Protein AF-A0A9X6KR30-F1 (afdb_monomer_lite)

Foldseek 3Di:
DDQPEAEEEAEEAEEDDDDPDGQYEYEAYEYEDYDDDADPRYEYEAYEYEDDDDPDDHDYHYHNYHYDD

Organism: Bacillus thuringiensis (NCBI:txid1428)

Secondary structure (DSSP, 8-state):
-----EEEES-EEES-----SS-EEEES-EEES------TTEEEES-EEES----S----EEES-EEE-

Structure (mmCIF, N/CA/C/O backbone):
data_AF-A0A9X6KR30-F1
#
_entry.id   AF-A0A9X6KR30-F1
#
loop_
_atom_site.group_PDB
_atom_site.id
_atom_site.type_symbol
_atom_site.label_atom_id
_atom_site.label_alt_id
_atom_site.label_comp_id
_atom_site.label_asym_id
_atom_site.label_entity_id
_atom_site.label_seq_id
_atom_site.pdbx_PDB_ins_code
_atom_site.Cartn_x
_atom_site.Cartn_y
_atom_site.Cartn_z
_atom_site.occupancy
_atom_site.B_iso_or_equiv
_atom_site.auth_seq_id
_atom_site.auth_comp_id
_atom_site.auth_asym_id
_atom_site.auth_atom_id
_atom_site.pdbx_PDB_model_num
ATOM 1 N N . MET A 1 1 ? 13.334 7.630 -18.919 1.00 40.78 1 MET A N 1
ATOM 2 C CA . MET A 1 1 ? 13.499 6.800 -17.709 1.00 40.78 1 MET A CA 1
ATOM 3 C C . MET A 1 1 ? 12.369 5.786 -17.679 1.00 40.78 1 MET A C 1
ATOM 5 O O . MET A 1 1 ? 11.223 6.214 -17.690 1.00 40.78 1 MET A O 1
ATOM 9 N N . LEU A 1 2 ? 12.659 4.483 -17.695 1.00 41.38 2 LEU A N 1
ATOM 10 C CA . LEU A 1 2 ? 11.641 3.475 -17.391 1.00 41.38 2 LEU A CA 1
ATOM 11 C C . LEU A 1 2 ? 11.425 3.485 -15.875 1.00 41.38 2 LEU A C 1
ATOM 13 O O . LEU A 1 2 ? 12.329 3.130 -15.126 1.00 41.38 2 LEU A O 1
ATOM 17 N N . SER A 1 3 ? 10.258 3.937 -15.423 1.00 52.09 3 SER A N 1
ATOM 18 C CA . SER A 1 3 ? 9.836 3.686 -14.046 1.00 52.09 3 SER A CA 1
ATOM 19 C C . SER A 1 3 ? 9.538 2.189 -13.933 1.00 52.09 3 SER A C 1
ATOM 21 O O . SER A 1 3 ? 8.617 1.692 -14.579 1.00 52.09 3 SER A O 1
ATOM 23 N N . LEU A 1 4 ? 10.361 1.459 -13.178 1.00 60.19 4 LEU A N 1
ATOM 24 C CA . LEU A 1 4 ? 10.099 0.071 -12.800 1.00 60.19 4 LEU A CA 1
ATOM 25 C C . LEU A 1 4 ? 9.008 0.088 -11.724 1.00 60.19 4 LEU A C 1
ATOM 27 O O . LEU A 1 4 ? 9.290 0.230 -10.536 1.00 60.19 4 LEU A O 1
ATOM 31 N N . GLY A 1 5 ? 7.752 0.042 -12.162 1.00 72.38 5 GLY A N 1
ATOM 32 C CA . GLY A 1 5 ? 6.607 -0.154 -11.281 1.00 72.38 5 GLY A CA 1
ATOM 33 C C . GLY A 1 5 ? 6.341 -1.639 -11.056 1.00 72.38 5 GLY A C 1
ATOM 34 O O . GLY A 1 5 ? 6.485 -2.439 -11.982 1.00 72.38 5 GLY A O 1
ATOM 35 N N . VAL A 1 6 ? 5.937 -2.005 -9.841 1.00 80.06 6 VAL A N 1
ATOM 36 C CA . VAL A 1 6 ? 5.491 -3.368 -9.520 1.00 80.06 6 VAL A CA 1
ATOM 37 C C . VAL A 1 6 ? 3.972 -3.361 -9.402 1.00 80.06 6 VAL A C 1
ATOM 39 O O . VAL A 1 6 ? 3.406 -2.504 -8.725 1.00 80.06 6 VAL A O 1
ATOM 42 N N . ASN A 1 7 ? 3.312 -4.306 -10.068 1.00 85.44 7 ASN A N 1
ATOM 43 C CA . ASN A 1 7 ? 1.862 -4.461 -10.008 1.00 85.44 7 ASN A CA 1
ATOM 44 C C . ASN A 1 7 ? 1.519 -5.819 -9.398 1.00 85.44 7 ASN A C 1
ATOM 46 O O . ASN A 1 7 ? 2.067 -6.837 -9.821 1.00 85.44 7 ASN A O 1
ATOM 50 N N . TYR A 1 8 ? 0.586 -5.823 -8.453 1.00 85.69 8 TYR A N 1
ATOM 51 C CA . TYR A 1 8 ? 0.024 -7.030 -7.859 1.00 85.69 8 TYR A CA 1
ATOM 52 C C . TYR A 1 8 ? -1.493 -7.062 -8.077 1.00 85.69 8 TYR A C 1
ATOM 54 O O . TYR A 1 8 ? -2.166 -6.031 -7.981 1.00 85.69 8 TYR A O 1
ATOM 62 N N . SER A 1 9 ? -2.033 -8.251 -8.344 1.00 90.75 9 SER A N 1
ATOM 63 C CA . SER A 1 9 ? -3.468 -8.489 -8.537 1.00 90.75 9 SER A CA 1
ATOM 64 C C . SER A 1 9 ? -3.965 -9.497 -7.509 1.00 90.75 9 SER A C 1
ATOM 66 O O . SER A 1 9 ? -3.392 -10.577 -7.397 1.00 90.75 9 SER A O 1
ATOM 68 N N . ASN A 1 10 ? -5.006 -9.117 -6.771 1.00 92.44 10 ASN A N 1
ATOM 69 C CA . ASN A 1 10 ? -5.635 -9.863 -5.685 1.00 92.44 10 ASN A CA 1
ATOM 70 C C . ASN A 1 10 ? -4.668 -10.410 -4.609 1.00 92.44 10 ASN A C 1
ATOM 72 O O . ASN A 1 10 ? -4.740 -11.598 -4.296 1.00 92.44 10 ASN A O 1
ATOM 76 N N . PRO A 1 11 ? -3.705 -9.624 -4.083 1.00 87.94 11 PRO A N 1
ATOM 77 C CA . PRO A 1 11 ? -2.866 -10.108 -2.995 1.00 87.94 11 PRO A CA 1
ATOM 78 C C . PRO A 1 11 ? -3.525 -9.911 -1.630 1.00 87.94 11 PRO A C 1
ATOM 80 O O . PRO A 1 11 ? -4.134 -8.873 -1.372 1.00 87.94 11 PRO A O 1
ATOM 83 N N . ASP A 1 12 ? -3.233 -10.836 -0.724 1.00 88.94 12 ASP A N 1
ATOM 84 C CA . ASP A 1 12 ? -3.464 -10.643 0.704 1.00 88.94 12 ASP A CA 1
ATOM 85 C C . ASP A 1 12 ? -2.314 -9.826 1.308 1.00 88.94 12 ASP A C 1
ATOM 87 O O . ASP A 1 12 ? -1.130 -10.151 1.147 1.00 88.94 12 ASP A O 1
ATOM 91 N N . ILE A 1 13 ? -2.647 -8.751 2.019 1.00 82.06 13 ILE A N 1
ATOM 92 C CA . ILE A 1 13 ? -1.691 -7.803 2.585 1.00 82.06 13 ILE A CA 1
ATOM 93 C C . ILE A 1 13 ? -1.834 -7.775 4.104 1.00 82.06 13 ILE A C 1
ATOM 95 O O . ILE A 1 13 ? -2.794 -7.241 4.658 1.00 82.06 13 ILE A O 1
ATOM 99 N N . TYR A 1 14 ? -0.808 -8.277 4.788 1.00 80.56 14 TYR A N 1
ATOM 100 C CA . TYR A 1 14 ? -0.712 -8.261 6.246 1.00 80.56 14 TYR A CA 1
ATOM 101 C C . TYR A 1 14 ? 0.390 -7.300 6.683 1.00 80.56 14 TYR A C 1
ATOM 103 O O . TYR A 1 14 ? 1.555 -7.525 6.364 1.00 80.56 14 TYR A O 1
ATOM 111 N N . GLY A 1 15 ? 0.034 -6.242 7.422 1.00 67.06 15 GLY A N 1
ATOM 112 C CA . GLY A 1 15 ? 0.988 -5.346 8.090 1.00 67.06 15 GLY A CA 1
ATOM 113 C C . GLY A 1 15 ? 2.146 -4.864 7.203 1.00 67.06 15 GLY A C 1
ATOM 114 O O . GLY A 1 15 ? 3.267 -5.363 7.304 1.00 67.06 15 GLY A O 1
ATOM 115 N N . VAL A 1 16 ? 1.906 -3.870 6.343 1.00 59.72 16 VAL A N 1
ATOM 116 C CA . VAL A 1 16 ? 2.935 -3.407 5.397 1.00 59.72 16 VAL A CA 1
ATOM 117 C C . VAL A 1 16 ? 4.090 -2.718 6.124 1.00 59.72 16 VAL A C 1
ATOM 119 O O . VAL A 1 16 ? 3.947 -1.643 6.707 1.00 59.72 16 VAL A O 1
ATOM 122 N N . LYS A 1 17 ? 5.272 -3.328 6.048 1.00 49.78 17 LYS A N 1
ATOM 123 C CA . LYS A 1 17 ? 6.507 -2.834 6.657 1.00 49.78 17 LYS A CA 1
ATOM 124 C C . LYS A 1 17 ? 7.375 -2.150 5.597 1.00 49.78 17 LYS A C 1
ATOM 126 O O . LYS A 1 17 ? 8.399 -2.694 5.223 1.00 49.78 17 LYS A O 1
ATOM 131 N N . SER A 1 18 ? 6.955 -0.969 5.132 1.00 51.28 18 SER A N 1
ATOM 132 C CA . SER A 1 18 ? 7.737 -0.045 4.284 1.00 51.28 18 SER A CA 1
ATOM 133 C C . SER A 1 18 ? 8.387 -0.668 3.034 1.00 51.28 18 SER A C 1
ATOM 135 O O . SER A 1 18 ? 9.476 -1.237 3.091 1.00 51.28 18 SER A O 1
ATOM 137 N N . LEU A 1 19 ? 7.803 -0.437 1.868 1.00 53.53 19 LEU A N 1
ATOM 138 C CA . LEU A 1 19 ? 8.427 -0.622 0.564 1.00 53.53 19 LEU A CA 1
ATOM 139 C C . LEU A 1 19 ? 9.358 0.570 0.258 1.00 53.53 19 LEU A C 1
ATOM 141 O O . LEU A 1 19 ? 9.053 1.734 0.517 1.00 53.53 19 LEU A O 1
ATOM 145 N N . LYS A 1 20 ? 10.561 0.272 -0.244 1.00 47.91 20 LYS A N 1
ATOM 146 C CA . LYS A 1 20 ? 11.551 1.274 -0.670 1.00 47.91 20 LYS A CA 1
ATOM 147 C C . LYS A 1 20 ? 11.471 1.461 -2.186 1.00 47.91 20 LYS A C 1
ATOM 149 O O . LYS A 1 20 ? 11.481 0.477 -2.911 1.00 47.91 20 LYS A O 1
ATOM 154 N N . GLU A 1 21 ? 11.430 2.728 -2.601 1.00 50.41 21 GLU A N 1
ATOM 155 C CA . GLU A 1 21 ? 11.612 3.278 -3.958 1.00 50.41 21 GLU A CA 1
ATOM 156 C C . GLU A 1 21 ? 11.099 2.432 -5.141 1.00 50.41 21 GLU A C 1
ATOM 158 O O . GLU A 1 21 ? 11.814 1.644 -5.751 1.00 50.41 21 GLU A O 1
ATOM 163 N N . GLY A 1 22 ? 9.848 2.700 -5.519 1.00 62.19 22 GLY A N 1
ATOM 164 C CA . GLY A 1 22 ? 9.182 2.232 -6.734 1.00 62.19 22 GLY A CA 1
ATOM 165 C C . GLY A 1 22 ? 7.706 2.638 -6.690 1.00 62.19 22 GLY A C 1
ATOM 166 O O . GLY A 1 22 ? 7.168 2.867 -5.609 1.00 62.19 22 GLY A O 1
ATOM 167 N N . SER A 1 23 ? 7.041 2.784 -7.839 1.00 75.75 23 SER A N 1
ATOM 168 C CA . SER A 1 23 ? 5.571 2.881 -7.843 1.00 75.75 23 SER A CA 1
ATOM 169 C C . SER A 1 23 ? 5.003 1.477 -7.685 1.00 75.75 23 SER A C 1
ATOM 171 O O . SER A 1 23 ? 5.289 0.615 -8.517 1.00 75.75 23 SER A O 1
ATOM 173 N N .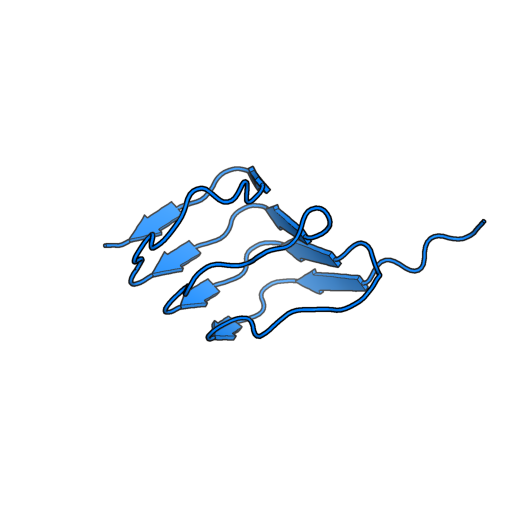 VAL A 1 24 ? 4.220 1.240 -6.636 1.00 79.00 24 VAL A N 1
ATOM 174 C CA . VAL A 1 24 ? 3.572 -0.058 -6.413 1.00 79.00 24 VAL A CA 1
ATOM 175 C C . VAL A 1 24 ? 2.071 0.112 -6.564 1.00 79.00 24 VAL A C 1
ATOM 177 O O . VAL A 1 24 ? 1.476 0.976 -5.920 1.00 79.00 24 VAL A O 1
ATOM 180 N N . ASN A 1 25 ? 1.462 -0.705 -7.421 1.00 84.88 2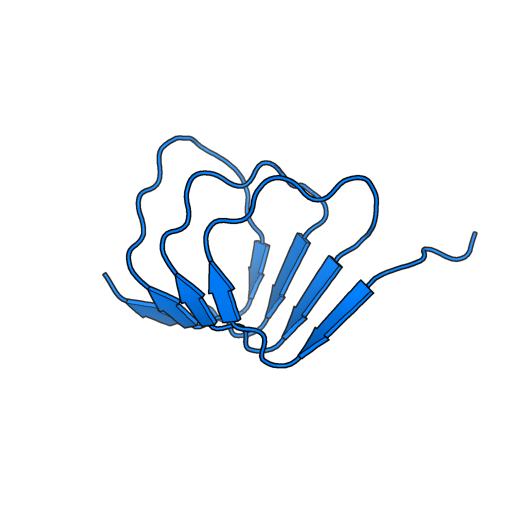5 ASN A N 1
ATOM 181 C CA . ASN A 1 25 ? 0.016 -0.716 -7.601 1.00 84.88 25 ASN A CA 1
ATOM 182 C C . ASN A 1 25 ? -0.557 -2.068 -7.184 1.00 84.88 25 ASN A C 1
ATOM 184 O O . ASN A 1 25 ? -0.083 -3.123 -7.610 1.00 84.88 25 ASN A O 1
ATOM 188 N N . TYR A 1 26 ? -1.619 -2.012 -6.395 1.00 87.12 26 TYR A N 1
ATOM 189 C CA . TYR A 1 26 ? -2.396 -3.159 -5.958 1.00 87.12 26 TYR A CA 1
ATOM 190 C C . TYR A 1 26 ? -3.809 -3.063 -6.534 1.00 87.12 26 TYR A C 1
ATOM 192 O O . TYR A 1 26 ? -4.460 -2.028 -6.389 1.00 87.12 26 TYR A O 1
ATOM 200 N N . SER A 1 27 ? -4.284 -4.130 -7.178 1.00 90.94 27 SER A N 1
ATOM 201 C CA . SER A 1 27 ? -5.663 -4.255 -7.673 1.00 90.94 27 SER A CA 1
ATOM 202 C C . SER A 1 27 ? -6.401 -5.346 -6.906 1.00 90.94 27 SER A C 1
ATOM 204 O O . SER A 1 27 ? -5.896 -6.461 -6.833 1.00 90.94 27 SER A O 1
ATOM 206 N N . ASN A 1 28 ? -7.574 -5.008 -6.374 1.00 94.12 28 ASN A N 1
ATOM 207 C CA . ASN A 1 28 ? -8.430 -5.806 -5.489 1.00 94.12 28 ASN A CA 1
ATOM 208 C C . ASN A 1 28 ? -7.702 -6.555 -4.351 1.00 94.12 28 ASN A C 1
ATOM 210 O O . ASN A 1 28 ? -7.862 -7.766 -4.228 1.00 94.12 28 ASN A O 1
ATOM 214 N N . PRO A 1 29 ? -6.826 -5.898 -3.570 1.00 90.00 29 PRO A N 1
ATOM 215 C CA . PRO A 1 29 ? -6.170 -6.558 -2.446 1.00 90.00 29 PRO A CA 1
ATOM 216 C C . PRO A 1 29 ? -7.097 -6.700 -1.232 1.00 90.00 29 PRO A C 1
ATOM 218 O O . PRO A 1 29 ? -7.864 -5.784 -0.936 1.00 90.00 29 PRO A O 1
ATOM 221 N N . ASP A 1 30 ? -6.896 -7.766 -0.463 1.00 90.94 30 ASP A N 1
ATOM 222 C CA . ASP A 1 30 ? -7.433 -7.919 0.890 1.00 90.94 30 ASP A CA 1
ATOM 223 C C . ASP A 1 30 ? -6.397 -7.405 1.907 1.00 90.94 30 ASP A C 1
ATOM 225 O O . ASP A 1 30 ? -5.277 -7.911 1.987 1.00 90.94 30 ASP A O 1
ATOM 229 N N . ILE A 1 31 ? -6.722 -6.372 2.687 1.00 85.50 31 ILE A N 1
ATOM 230 C CA . ILE A 1 31 ? -5.789 -5.690 3.599 1.00 85.50 31 ILE A CA 1
ATOM 231 C C . ILE A 1 31 ? -6.197 -5.925 5.050 1.00 85.50 31 ILE A C 1
ATOM 233 O O . ILE A 1 31 ? -7.249 -5.470 5.489 1.00 85.50 31 ILE A O 1
ATOM 237 N N . TYR A 1 32 ? -5.312 -6.535 5.838 1.00 85.69 32 TYR A N 1
ATOM 238 C CA . TYR A 1 32 ? -5.558 -6.856 7.243 1.00 85.69 32 TYR A CA 1
ATOM 239 C C . TYR A 1 32 ? -4.609 -6.104 8.180 1.00 85.69 32 TYR A C 1
ATOM 241 O O . TYR A 1 32 ? -3.381 -6.171 8.041 1.00 85.69 32 TYR A O 1
ATOM 249 N N . GLY A 1 33 ? -5.169 -5.444 9.200 1.00 72.12 33 GLY A N 1
ATOM 250 C CA . GLY A 1 33 ? -4.394 -4.917 10.328 1.00 72.12 33 GLY A CA 1
ATOM 251 C C . GLY A 1 33 ? -3.411 -3.818 9.927 1.00 72.12 33 GLY A C 1
ATOM 252 O O . GLY A 1 33 ? -2.205 -3.920 10.178 1.00 72.12 33 GLY A O 1
ATOM 253 N N . LEU A 1 34 ? -3.910 -2.768 9.272 1.00 64.62 34 LEU A N 1
ATOM 254 C CA . LEU A 1 34 ? -3.053 -1.705 8.767 1.00 64.62 34 LEU A CA 1
ATOM 255 C C . LEU A 1 34 ? -2.557 -0.782 9.891 1.00 64.62 3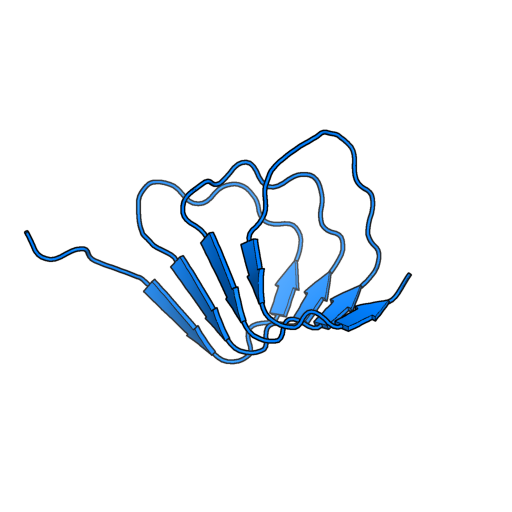4 LEU A C 1
ATOM 257 O O . LEU A 1 34 ? -3.308 0.036 10.417 1.00 64.62 34 LEU A O 1
ATOM 261 N N . ASN A 1 35 ? -1.259 -0.859 10.193 1.00 57.22 35 ASN A N 1
ATOM 262 C CA . ASN A 1 35 ? -0.560 0.079 11.069 1.00 57.22 35 ASN A CA 1
ATOM 263 C C . ASN A 1 35 ? 0.276 1.052 10.222 1.00 57.22 35 ASN A C 1
ATOM 265 O O . ASN A 1 35 ? 1.380 0.730 9.797 1.00 57.22 35 ASN A O 1
ATOM 269 N N . ALA A 1 36 ? -0.274 2.241 9.970 1.00 51.97 36 ALA A N 1
ATOM 270 C CA . ALA A 1 36 ? 0.423 3.445 9.502 1.00 51.97 36 ALA A CA 1
ATOM 271 C C . ALA A 1 36 ? 1.479 3.256 8.385 1.00 51.97 36 ALA A C 1
ATOM 273 O O . ALA A 1 36 ? 2.688 3.365 8.613 1.00 51.97 36 ALA A O 1
ATOM 274 N N . LEU A 1 37 ? 1.024 3.120 7.140 1.00 54.81 37 LEU A N 1
ATOM 275 C CA . LEU A 1 37 ? 1.886 3.197 5.958 1.00 54.81 37 LEU A CA 1
ATOM 276 C C . LEU A 1 37 ? 2.362 4.630 5.696 1.00 54.81 37 LEU A C 1
ATOM 278 O O . LEU A 1 37 ? 1.556 5.550 5.585 1.00 54.81 37 LEU A O 1
ATOM 282 N N . LYS A 1 38 ? 3.677 4.830 5.574 1.00 50.59 38 LYS A N 1
ATOM 283 C CA . LYS A 1 38 ? 4.285 6.101 5.150 1.00 50.59 38 LYS A CA 1
ATOM 284 C C . LYS A 1 38 ? 4.754 5.977 3.711 1.00 50.59 38 LYS A C 1
ATOM 286 O O . LYS A 1 38 ? 5.949 5.842 3.497 1.00 50.59 38 LYS A O 1
ATOM 291 N N . GLU A 1 39 ? 3.849 6.006 2.736 1.00 56.06 39 GLU A N 1
ATOM 292 C CA . GLU A 1 39 ? 4.269 5.868 1.338 1.00 56.06 39 GLU A CA 1
ATOM 293 C C . GLU A 1 39 ? 3.458 6.718 0.368 1.00 56.06 39 GLU A C 1
ATOM 295 O O . GLU A 1 39 ? 2.307 6.435 0.061 1.00 56.06 39 GLU A O 1
ATOM 300 N N . SER A 1 40 ? 4.120 7.732 -0.187 1.00 59.09 40 SER A N 1
ATOM 301 C CA . SER A 1 40 ? 3.620 8.577 -1.275 1.00 59.09 40 SER A CA 1
ATOM 302 C C . SER A 1 40 ? 3.525 7.855 -2.630 1.00 59.09 40 SER A C 1
ATOM 304 O O . SER A 1 40 ? 3.132 8.474 -3.615 1.00 59.09 40 SER A O 1
ATOM 306 N N . SER A 1 41 ? 3.906 6.573 -2.698 1.00 72.62 41 SER A N 1
ATOM 307 C CA . SER A 1 41 ? 4.129 5.846 -3.957 1.00 72.62 41 SER A CA 1
ATOM 308 C C . SER A 1 41 ? 3.330 4.546 -4.098 1.00 72.62 41 SER A C 1
ATOM 310 O O . SER A 1 41 ? 3.476 3.871 -5.119 1.00 72.62 41 SER A O 1
ATOM 312 N N . ILE A 1 42 ? 2.475 4.203 -3.125 1.00 77.12 42 ILE A N 1
ATOM 313 C CA . ILE A 1 42 ? 1.568 3.052 -3.237 1.00 77.12 42 ILE A CA 1
ATOM 314 C C . ILE A 1 42 ? 0.177 3.519 -3.665 1.00 77.12 42 ILE A C 1
ATOM 316 O O . ILE A 1 42 ? -0.363 4.488 -3.125 1.00 77.12 42 ILE A O 1
ATOM 320 N N . LYS A 1 43 ? -0.420 2.796 -4.614 1.00 82.56 43 LYS A N 1
ATOM 321 C CA . LYS A 1 43 ? -1.826 2.940 -4.997 1.00 82.56 43 LYS A CA 1
ATOM 322 C C . LYS A 1 43 ? -2.561 1.623 -4.816 1.00 82.56 43 LYS A C 1
ATOM 324 O O . LYS A 1 43 ? -2.083 0.576 -5.247 1.00 82.56 43 LYS A O 1
ATOM 329 N N . TYR A 1 44 ? -3.753 1.706 -4.248 1.00 85.88 44 TYR A N 1
ATOM 330 C CA . TYR A 1 44 ? -4.656 0.575 -4.068 1.00 85.88 44 TYR A CA 1
ATOM 331 C C . TYR A 1 44 ? -5.955 0.852 -4.837 1.00 85.88 44 TYR A C 1
ATOM 333 O O . TYR A 1 44 ? -6.560 1.908 -4.656 1.00 85.88 44 TYR A O 1
ATOM 341 N N . SER A 1 45 ? -6.376 -0.067 -5.707 1.00 90.00 45 SER A N 1
ATOM 342 C CA . SER A 1 45 ? -7.654 -0.005 -6.437 1.00 90.00 45 SER A CA 1
ATOM 343 C C . SER A 1 45 ? -8.564 -1.147 -5.996 1.00 90.00 45 SER A C 1
ATOM 345 O O . SER A 1 45 ? -8.119 -2.291 -6.007 1.00 90.00 45 SER A O 1
ATOM 347 N N . ASN A 1 46 ? -9.807 -0.824 -5.632 1.00 94.25 46 ASN A N 1
ATOM 348 C CA . ASN A 1 46 ? -10.825 -1.728 -5.081 1.00 94.25 46 ASN A CA 1
ATOM 349 C C . ASN A 1 46 ? -10.365 -2.596 -3.890 1.00 94.25 46 ASN A C 1
ATOM 351 O O . ASN A 1 46 ? -10.572 -3.804 -3.923 1.00 94.25 46 ASN A O 1
ATOM 355 N N . PRO A 1 47 ? -9.653 -2.054 -2.888 1.00 89.31 47 PRO A N 1
ATOM 356 C CA . PRO A 1 47 ? -9.220 -2.861 -1.753 1.00 89.31 47 PRO A CA 1
ATOM 357 C C . PRO A 1 47 ? -10.379 -3.200 -0.805 1.00 89.31 47 PRO A C 1
ATOM 359 O O . PRO A 1 47 ? -11.174 -2.316 -0.483 1.00 89.31 47 PRO A O 1
ATOM 362 N N . ASP A 1 48 ? -10.360 -4.416 -0.266 1.00 90.94 48 ASP A N 1
ATOM 363 C CA . ASP A 1 48 ? -11.156 -4.826 0.893 1.00 90.94 48 ASP A CA 1
ATOM 364 C C . ASP A 1 48 ? -10.289 -4.678 2.151 1.00 90.94 48 ASP A C 1
ATOM 366 O O . ASP A 1 48 ? -9.183 -5.214 2.230 1.00 90.94 48 ASP A O 1
ATOM 370 N N . ILE A 1 49 ? -10.731 -3.900 3.139 1.00 85.81 49 ILE A N 1
ATOM 371 C CA . ILE A 1 49 ? -9.885 -3.488 4.268 1.00 85.81 49 ILE A CA 1
ATOM 372 C C . ILE A 1 49 ? -10.504 -3.924 5.594 1.00 85.81 49 ILE A C 1
ATOM 374 O O . ILE A 1 49 ? -11.582 -3.465 5.954 1.00 85.81 49 ILE A O 1
ATOM 378 N N . TYR A 1 50 ? -9.778 -4.726 6.371 1.00 86.38 50 TYR A N 1
ATOM 379 C CA . TYR A 1 50 ? -10.233 -5.325 7.625 1.00 86.38 50 TYR A CA 1
ATOM 380 C C . TYR A 1 50 ? -9.389 -4.875 8.827 1.00 86.38 50 TYR A C 1
ATOM 382 O O . TYR A 1 50 ? -8.153 -4.950 8.815 1.00 86.38 50 TYR A O 1
ATOM 390 N N . GLY A 1 51 ? -10.058 -4.482 9.916 1.00 73.44 51 GLY A N 1
ATOM 391 C CA . GLY A 1 51 ? -9.420 -4.250 11.218 1.00 73.44 51 GLY A CA 1
ATOM 392 C C . GLY A 1 51 ? -8.467 -3.053 11.210 1.00 73.44 51 GLY A C 1
ATOM 393 O O . GLY A 1 51 ? -7.247 -3.199 11.329 1.00 73.44 51 GLY A O 1
ATOM 394 N N . PHE A 1 52 ? -9.030 -1.853 11.063 1.00 67.69 52 PHE A N 1
ATOM 395 C CA . PHE A 1 52 ? -8.274 -0.620 10.852 1.00 67.69 52 PHE A CA 1
ATOM 396 C C . PHE A 1 52 ? -8.028 0.175 12.152 1.00 67.69 52 PHE A C 1
ATOM 398 O O . PHE A 1 52 ? -8.966 0.481 12.887 1.00 67.69 52 PHE A O 1
ATOM 405 N N . LYS A 1 53 ? -6.777 0.594 12.415 1.00 60.28 53 LYS A N 1
ATOM 406 C CA . LYS A 1 53 ? -6.427 1.580 13.462 1.00 60.28 53 LYS A CA 1
ATOM 407 C C . LYS A 1 53 ? -5.566 2.705 12.876 1.00 60.28 53 LYS A C 1
ATOM 409 O O . LYS A 1 53 ? -4.370 2.532 12.657 1.00 60.28 53 LYS A O 1
ATOM 414 N N . PHE A 1 54 ? -6.155 3.881 12.645 1.00 55.72 54 PHE A N 1
ATOM 415 C CA . PHE A 1 54 ? -5.392 5.076 12.260 1.00 55.72 54 PHE A CA 1
ATOM 416 C C . PHE A 1 54 ? -4.585 5.566 13.466 1.00 55.72 54 PHE A C 1
ATOM 418 O O . PHE A 1 54 ? -5.175 5.989 14.457 1.00 55.72 54 PHE A O 1
ATOM 425 N N . SER A 1 55 ? -3.253 5.518 13.394 1.00 47.44 55 SER A N 1
ATOM 426 C CA . SER A 1 55 ? -2.404 6.089 14.448 1.00 47.44 55 SER A CA 1
ATOM 427 C C . SER A 1 55 ? -1.723 7.400 14.071 1.00 47.44 55 SER A C 1
ATOM 429 O O . SER A 1 55 ? -1.041 7.942 14.921 1.00 47.44 55 SER A O 1
ATOM 431 N N . GLU A 1 56 ? -1.869 7.923 12.852 1.00 51.66 56 GLU A N 1
ATOM 432 C CA . GLU A 1 56 ? -1.294 9.217 12.451 1.00 51.66 56 GLU A CA 1
ATOM 433 C C . GLU A 1 56 ? -1.796 9.616 11.055 1.00 51.66 56 GLU A C 1
ATOM 435 O O . GLU A 1 56 ? -2.046 8.749 10.213 1.00 51.66 56 GLU A O 1
ATOM 440 N N . GLU A 1 57 ? -1.918 10.924 10.810 1.00 49.34 57 GLU A N 1
ATOM 441 C CA . GLU A 1 57 ? -2.278 11.521 9.519 1.00 49.34 57 GLU A CA 1
ATOM 442 C C . GLU A 1 57 ? -1.260 11.132 8.438 1.00 49.34 57 GLU A C 1
ATOM 444 O O . GLU A 1 57 ? -0.207 11.751 8.274 1.00 49.34 57 GLU A O 1
ATOM 449 N N . LYS A 1 58 ? -1.555 10.076 7.681 1.00 57.22 58 LYS A N 1
ATOM 450 C CA . LYS A 1 58 ? -0.802 9.719 6.479 1.00 57.22 58 LYS A CA 1
ATOM 451 C C . LYS A 1 58 ? -1.769 9.556 5.322 1.00 57.22 58 LYS A C 1
ATOM 453 O O . LYS A 1 58 ? -2.787 8.879 5.434 1.00 57.22 58 LYS A O 1
ATOM 458 N N . VAL A 1 59 ? -1.434 10.202 4.209 1.00 57.28 59 VAL A N 1
ATOM 459 C CA . VAL A 1 59 ? -2.218 10.143 2.976 1.00 57.28 59 VAL A CA 1
ATOM 460 C C . VAL A 1 59 ? -1.928 8.809 2.300 1.00 57.28 59 VAL A C 1
ATOM 462 O O . VAL A 1 59 ? -0.838 8.606 1.767 1.00 57.28 59 VAL A O 1
ATOM 465 N N . ILE A 1 60 ? -2.897 7.899 2.345 1.00 66.00 60 ILE A N 1
ATOM 466 C CA . ILE A 1 60 ? -2.892 6.667 1.558 1.00 66.00 60 ILE A CA 1
ATOM 467 C C . ILE A 1 60 ? -3.957 6.821 0.477 1.00 66.00 60 ILE A C 1
ATOM 469 O O . ILE A 1 60 ? -5.091 7.199 0.767 1.00 66.00 60 ILE A O 1
ATOM 473 N N . ASN A 1 61 ? -3.585 6.544 -0.771 1.00 75.00 61 ASN A N 1
ATOM 474 C CA . ASN A 1 61 ? -4.486 6.681 -1.907 1.00 75.00 61 ASN A CA 1
ATOM 475 C C . ASN A 1 61 ? -5.183 5.348 -2.185 1.00 75.00 61 ASN A C 1
ATOM 477 O O . ASN A 1 61 ? -4.617 4.457 -2.826 1.00 75.00 61 ASN A O 1
ATOM 481 N N . TYR A 1 62 ? -6.422 5.246 -1.713 1.00 79.19 62 TYR A N 1
ATOM 482 C CA . TYR A 1 62 ? -7.351 4.187 -2.084 1.00 79.19 62 TYR A CA 1
ATOM 483 C C . TYR A 1 62 ? -8.316 4.702 -3.155 1.00 79.19 62 TYR A C 1
ATOM 485 O O . TYR A 1 62 ? -8.816 5.822 -3.062 1.00 79.19 62 TYR A O 1
ATOM 493 N N . SER A 1 63 ? -8.600 3.881 -4.160 1.00 87.50 63 SER A N 1
ATOM 494 C CA . SER A 1 63 ? -9.701 4.098 -5.097 1.00 87.50 63 SER A CA 1
ATOM 495 C C . SER A 1 63 ? -10.753 3.023 -4.862 1.00 87.50 63 SER A C 1
ATOM 497 O O . SER A 1 63 ? -10.414 1.844 -4.908 1.00 87.50 63 SER A O 1
ATOM 499 N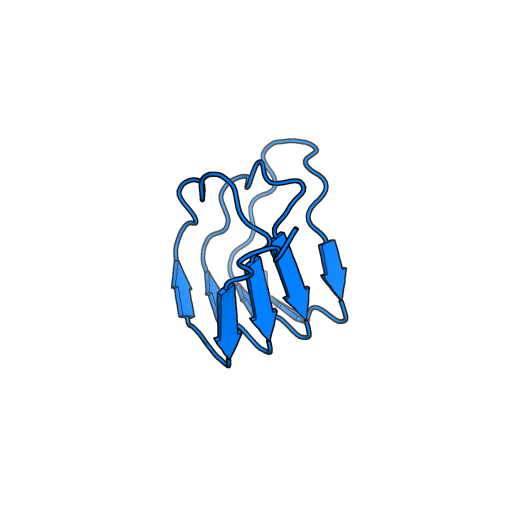 N . ASN A 1 64 ? -11.995 3.440 -4.593 1.00 91.44 64 ASN A N 1
ATOM 500 C CA . ASN A 1 64 ? -13.140 2.559 -4.335 1.00 91.44 64 ASN A CA 1
ATOM 501 C C . ASN A 1 64 ? -12.901 1.493 -3.231 1.00 91.44 64 ASN A C 1
ATOM 503 O O . ASN A 1 64 ? -13.038 0.309 -3.515 1.00 91.44 64 ASN A O 1
ATOM 507 N N . PRO A 1 65 ? -12.472 1.873 -2.007 1.00 87.62 65 PRO A N 1
ATOM 508 C CA . PRO A 1 65 ? -12.258 0.911 -0.927 1.00 87.62 65 PRO A CA 1
ATOM 509 C C . PRO A 1 65 ? -13.569 0.443 -0.286 1.00 87.62 65 PRO A C 1
ATOM 511 O O . PRO A 1 65 ? -14.428 1.273 0.019 1.00 87.62 65 PRO A O 1
ATOM 514 N N . ASP A 1 66 ? -13.637 -0.843 0.047 1.00 89.25 66 ASP A N 1
ATOM 515 C CA . ASP A 1 66 ? -14.594 -1.401 1.000 1.00 89.25 66 ASP A CA 1
ATOM 516 C C . ASP A 1 66 ? -13.898 -1.566 2.364 1.00 89.25 66 ASP A C 1
ATOM 518 O O . ASP A 1 66 ? -12.790 -2.095 2.464 1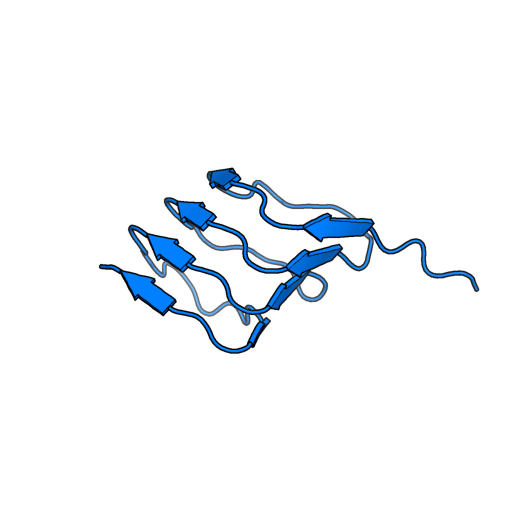.00 89.25 66 ASP A O 1
ATOM 522 N N . ILE A 1 67 ? -14.4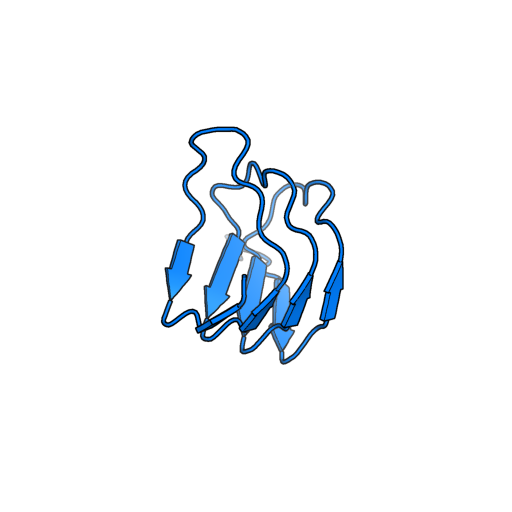99 -1.038 3.438 1.00 84.38 67 ILE A N 1
ATOM 523 C CA . ILE A 1 67 ? -13.871 -0.981 4.771 1.00 84.38 67 ILE A CA 1
ATOM 524 C C . ILE A 1 67 ? -14.756 -1.671 5.807 1.00 84.38 67 ILE A C 1
ATOM 526 O O . ILE A 1 67 ? -15.894 -1.267 6.049 1.00 84.38 67 ILE A O 1
ATOM 530 N N . TYR A 1 68 ? -14.172 -2.659 6.479 1.00 82.88 68 TYR A N 1
ATOM 531 C CA . TYR A 1 68 ? -14.776 -3.495 7.506 1.00 82.88 68 TYR A CA 1
ATOM 532 C C . TYR A 1 68 ? -14.070 -3.251 8.853 1.00 82.88 68 TYR A C 1
ATOM 534 O O . TYR A 1 68 ? -12.864 -3.483 9.005 1.00 82.88 68 TYR A O 1
ATOM 542 N N . GLY A 1 69 ? -14.827 -2.723 9.820 1.00 71.19 69 GLY A N 1
ATOM 543 C CA . GLY A 1 69 ? -14.363 -2.395 11.176 1.00 71.19 69 GLY A CA 1
ATOM 544 C C . GLY A 1 69 ? -14.303 -3.589 12.115 1.00 71.19 69 GLY A C 1
ATOM 545 O O . GLY A 1 69 ? -15.204 -4.450 12.023 1.00 71.19 69 GLY A O 1
#

Sequence (69 aa):
MLSLGVNYSNPDIYGVKSLKEGSVNYSNPDIYGLNALKESSIKYSNPDIYGFKFSEEKVINYSNPDIYG

pLDDT: mean 72.5, std 15.82, range [40.78, 94.25]

Radius of gyration: 11.8 Å; chains: 1; bounding box: 28×22×32 Å